Protein AF-A0A392NAD4-F1 (afdb_monomer_lite)

Sequence (64 aa):
MSEEEVLKGIIFPSISKIRDITKEVAAAVIEEAVEEDLAEGYHEMDARELRKLSPTRLIYCVGD

Radius of gyration: 14.92 Å; chains: 1; bounding box: 36×17×37 Å

Foldseek 3Di:
DDPVCVVVVNPDDDPVCVLVVCLLVQLVVLQVCLVVVNDQAADVGGSVNSPPDDSVRSSVSRPD

pLDDT: mean 86.98, std 8.83, range [49.28, 97.56]

Structure (mmCIF, N/CA/C/O backbone):
data_AF-A0A392NAD4-F1
#
_entry.id   AF-A0A392NAD4-F1
#
loop_
_atom_site.group_PDB
_atom_site.id
_atom_site.type_symbol
_atom_site.label_atom_id
_atom_site.label_alt_id
_atom_site.label_comp_id
_atom_site.label_asym_id
_atom_site.label_entity_id
_atom_site.label_seq_id
_atom_site.pdbx_PDB_ins_code
_atom_site.Cartn_x
_atom_site.Cartn_y
_atom_site.Cartn_z
_atom_site.occupancy
_atom_site.B_iso_or_equiv
_atom_site.auth_seq_id
_atom_site.auth_comp_id
_atom_site.auth_asym_id
_atom_site.auth_atom_id
_atom_site.pdbx_PDB_model_num
ATOM 1 N N . MET A 1 1 ? -8.107 -2.817 8.946 1.00 83.81 1 MET A N 1
ATOM 2 C CA . MET A 1 1 ? -8.896 -2.011 9.900 1.00 83.81 1 MET A CA 1
ATOM 3 C C . MET A 1 1 ? -10.346 -2.341 9.623 1.00 83.81 1 MET A C 1
ATOM 5 O O . MET A 1 1 ? -10.701 -2.339 8.451 1.00 83.81 1 MET A O 1
ATOM 9 N N . SER A 1 2 ? -11.125 -2.737 10.625 1.00 91.31 2 SER A N 1
ATOM 10 C CA . SER A 1 2 ? -12.533 -3.099 10.422 1.00 91.31 2 SER A CA 1
ATOM 11 C C . SER A 1 2 ? -13.462 -1.905 10.645 1.00 91.31 2 SER A C 1
ATOM 13 O O . SER A 1 2 ? -13.092 -0.935 11.310 1.00 91.31 2 SER A O 1
ATOM 15 N N . GLU A 1 3 ? -14.679 -1.972 10.108 1.00 94.38 3 GLU A N 1
ATOM 16 C CA . GLU A 1 3 ? -15.699 -0.938 10.319 1.00 94.38 3 GLU A CA 1
ATOM 17 C C . GLU A 1 3 ? -16.038 -0.771 11.810 1.00 94.38 3 GLU A C 1
ATOM 19 O O . GLU A 1 3 ? -16.214 0.349 12.292 1.00 94.38 3 GLU A O 1
ATOM 24 N N . GLU A 1 4 ? -16.043 -1.861 12.584 1.00 95.94 4 GLU A N 1
ATOM 25 C CA . GLU A 1 4 ? -16.300 -1.810 14.026 1.00 95.94 4 GLU A CA 1
ATOM 26 C C . GLU A 1 4 ? -15.194 -1.089 14.808 1.00 95.94 4 GLU A C 1
ATOM 28 O O . GLU A 1 4 ? -15.482 -0.463 15.830 1.00 95.94 4 GLU A O 1
ATOM 33 N N . GLU A 1 5 ? -13.933 -1.181 14.367 1.00 94.88 5 GLU A N 1
ATOM 34 C CA . GLU A 1 5 ? -12.821 -0.419 14.953 1.00 94.88 5 GLU A CA 1
ATOM 35 C C . GLU A 1 5 ? -13.039 1.087 14.727 1.00 94.88 5 GLU A C 1
ATOM 37 O O . GLU A 1 5 ? -12.930 1.878 15.669 1.00 94.88 5 GLU A O 1
ATOM 42 N N . VAL A 1 6 ? -13.455 1.474 13.516 1.00 95.88 6 VAL A N 1
ATOM 43 C CA . VAL A 1 6 ? -13.725 2.875 13.154 1.00 95.88 6 VAL A CA 1
ATOM 44 C C . VAL A 1 6 ? -14.887 3.452 13.964 1.00 95.88 6 VAL A C 1
ATOM 46 O O . VAL A 1 6 ? -14.764 4.548 14.510 1.00 95.88 6 VAL A O 1
ATOM 49 N N . LEU A 1 7 ? -15.985 2.705 14.128 1.00 97.56 7 LEU A N 1
ATOM 50 C CA . LEU A 1 7 ? -17.129 3.129 14.952 1.00 97.56 7 LEU A CA 1
ATOM 51 C C . LEU A 1 7 ? -16.759 3.346 16.431 1.00 97.56 7 LEU A C 1
ATOM 53 O O . LEU A 1 7 ? -17.423 4.111 17.128 1.00 97.56 7 LEU A O 1
ATOM 57 N N . LYS A 1 8 ? -15.685 2.708 16.911 1.00 96.31 8 LYS A N 1
ATOM 58 C CA . LYS A 1 8 ? -15.125 2.903 18.260 1.00 96.31 8 LYS A CA 1
ATOM 59 C C . LYS A 1 8 ? -14.112 4.054 18.336 1.00 96.31 8 LYS A C 1
ATOM 61 O O . LYS A 1 8 ? -13.495 4.245 19.381 1.00 96.31 8 LYS A O 1
ATOM 66 N N . GLY A 1 9 ? -13.930 4.811 17.254 1.00 96.81 9 GLY A N 1
ATOM 67 C CA . GLY A 1 9 ? -12.982 5.924 17.170 1.00 96.81 9 GLY A CA 1
ATOM 68 C C . GLY A 1 9 ? -11.539 5.503 16.881 1.00 96.81 9 GLY A C 1
ATOM 69 O O . GLY A 1 9 ? -10.636 6.334 16.971 1.00 96.81 9 GLY A O 1
ATOM 70 N N . ILE A 1 10 ? -11.293 4.236 16.529 1.00 95.94 10 ILE A N 1
ATOM 71 C CA . ILE A 1 10 ? -9.969 3.763 16.117 1.00 95.94 10 ILE A CA 1
ATOM 72 C C . ILE A 1 10 ? -9.820 4.038 14.618 1.00 95.94 10 ILE A C 1
ATOM 74 O O . ILE A 1 10 ? -10.277 3.267 13.781 1.00 95.94 10 ILE A O 1
ATOM 78 N N . ILE A 1 11 ? -9.188 5.165 14.290 1.00 94.94 11 ILE A N 1
ATOM 79 C CA . ILE A 1 11 ? -9.008 5.637 12.902 1.00 94.94 11 ILE A CA 1
ATOM 80 C C . ILE A 1 11 ? -7.662 5.243 12.284 1.00 94.94 11 ILE A C 1
ATOM 82 O O . ILE A 1 11 ? -7.440 5.457 11.096 1.00 94.94 11 ILE A O 1
ATOM 86 N N . PHE A 1 12 ? -6.771 4.655 13.084 1.00 94.69 12 PHE A N 1
ATOM 87 C CA . PHE A 1 12 ? -5.538 4.046 12.609 1.00 94.69 12 PHE A CA 1
ATOM 88 C C . PHE A 1 12 ? -5.426 2.619 13.138 1.00 94.69 12 PHE A C 1
ATOM 90 O O . PHE A 1 12 ? -5.749 2.364 14.302 1.00 94.69 12 PHE A O 1
ATOM 97 N N . PRO A 1 13 ? -4.939 1.681 12.315 1.00 92.25 13 PRO A N 1
ATOM 98 C CA . PRO A 1 13 ? -4.663 0.332 12.773 1.00 92.25 13 PRO A CA 1
ATOM 99 C C . PRO A 1 13 ? -3.573 0.328 13.853 1.00 92.25 13 PRO A C 1
ATOM 101 O O . PRO A 1 13 ? -2.732 1.222 13.937 1.00 92.25 13 PRO A O 1
ATOM 104 N N . SER A 1 14 ? -3.567 -0.721 14.675 1.00 93.12 14 SER A N 1
ATOM 105 C CA . SER A 1 14 ? -2.512 -0.938 15.668 1.00 93.12 14 SER A CA 1
ATOM 106 C C . SER A 1 14 ? -1.125 -0.961 15.016 1.00 93.12 14 SER A C 1
ATOM 108 O O . SER A 1 14 ? -0.936 -1.614 13.991 1.00 93.12 14 SER A O 1
ATOM 110 N N . ILE A 1 15 ? -0.132 -0.353 15.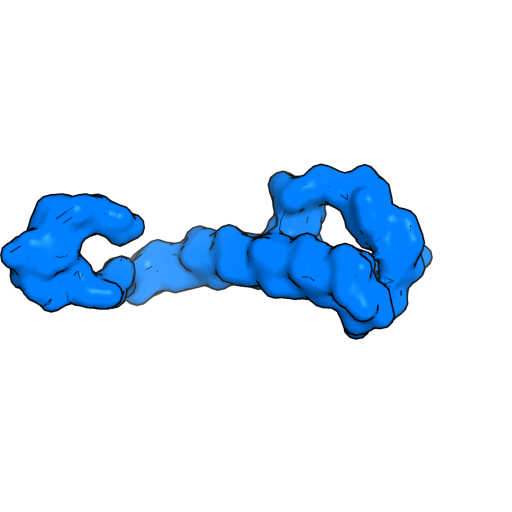676 1.00 94.44 15 ILE A N 1
ATOM 111 C CA . ILE A 1 15 ? 1.285 -0.378 15.263 1.00 94.44 15 ILE A CA 1
ATOM 112 C C . ILE A 1 15 ? 1.801 -1.816 15.100 1.00 94.44 15 ILE A C 1
ATOM 114 O O . ILE A 1 15 ? 2.676 -2.066 14.280 1.00 94.44 15 ILE A O 1
ATOM 118 N N . SER A 1 16 ? 1.227 -2.791 15.812 1.00 95.44 16 SER A N 1
ATOM 119 C CA . SER A 1 16 ? 1.561 -4.212 15.625 1.00 95.44 16 SER A CA 1
ATOM 120 C C . SER A 1 16 ? 1.375 -4.705 14.181 1.00 95.44 16 SER A C 1
ATOM 122 O O . SER A 1 16 ? 2.105 -5.593 13.753 1.00 95.44 16 SER A O 1
ATOM 124 N N . LYS A 1 17 ? 0.457 -4.097 13.416 1.00 93.06 17 LYS A N 1
ATOM 125 C CA . LYS A 1 17 ? 0.168 -4.417 12.009 1.00 93.06 17 LYS A CA 1
ATOM 126 C C . LYS A 1 17 ? 1.029 -3.626 11.016 1.00 93.06 17 LYS A C 1
ATOM 128 O O . LYS A 1 17 ? 0.844 -3.783 9.814 1.00 93.06 17 LYS A O 1
ATOM 133 N N . ILE A 1 18 ? 1.950 -2.768 11.478 1.00 94.19 18 ILE A N 1
ATOM 134 C CA . ILE A 1 18 ? 2.659 -1.814 10.608 1.00 94.19 18 ILE A CA 1
ATOM 135 C C . ILE A 1 18 ? 3.384 -2.500 9.451 1.00 94.19 18 ILE A C 1
ATOM 137 O O . ILE A 1 18 ? 3.282 -2.041 8.325 1.00 94.19 18 ILE A O 1
ATOM 141 N N . ARG A 1 19 ? 4.051 -3.635 9.695 1.00 91.06 19 ARG A N 1
ATOM 142 C CA . ARG A 1 19 ? 4.800 -4.356 8.654 1.00 91.06 19 ARG A CA 1
ATOM 143 C C . ARG A 1 19 ? 3.894 -4.924 7.567 1.00 91.06 19 ARG A C 1
ATOM 145 O O . ARG A 1 19 ? 4.267 -4.888 6.400 1.00 91.06 19 ARG A O 1
ATOM 152 N N . ASP A 1 20 ? 2.731 -5.436 7.950 1.00 89.81 20 ASP A N 1
ATOM 153 C CA . ASP A 1 20 ? 1.771 -5.999 7.002 1.00 89.81 20 ASP A CA 1
ATOM 154 C C . ASP A 1 20 ? 1.146 -4.880 6.161 1.00 89.81 20 ASP A C 1
ATOM 156 O O . ASP A 1 20 ? 1.110 -4.971 4.939 1.00 89.81 20 ASP A O 1
ATOM 160 N N . ILE A 1 21 ? 0.791 -3.761 6.802 1.00 91.38 21 ILE A N 1
ATOM 161 C CA . ILE A 1 21 ? 0.276 -2.567 6.116 1.00 91.38 21 ILE A CA 1
ATOM 162 C C . ILE A 1 21 ? 1.322 -1.987 5.163 1.00 91.38 21 ILE A C 1
ATOM 164 O O . ILE A 1 21 ? 0.995 -1.645 4.033 1.00 91.38 21 ILE A O 1
ATOM 168 N N . THR A 1 22 ? 2.586 -1.886 5.585 1.00 91.94 22 THR A N 1
ATOM 169 C CA . THR A 1 22 ? 3.661 -1.373 4.728 1.00 91.94 22 THR A CA 1
ATOM 170 C C . THR A 1 22 ? 3.829 -2.224 3.474 1.00 91.94 22 THR A C 1
ATOM 172 O O . THR A 1 22 ? 4.045 -1.658 2.411 1.00 91.94 22 THR A O 1
ATOM 175 N N . LYS A 1 23 ? 3.688 -3.553 3.560 1.00 89.50 23 LYS A N 1
ATOM 176 C CA . LYS A 1 23 ? 3.751 -4.432 2.382 1.00 89.50 23 LYS A CA 1
ATOM 177 C C . LYS A 1 23 ? 2.620 -4.161 1.395 1.00 89.50 23 LYS A C 1
ATOM 179 O O . LYS A 1 23 ? 2.880 -4.062 0.202 1.00 89.50 23 LYS A O 1
ATOM 184 N N . GLU A 1 24 ? 1.390 -4.035 1.890 1.00 89.44 24 GLU A N 1
ATOM 185 C CA . GLU A 1 24 ? 0.220 -3.745 1.052 1.00 89.44 24 GLU A CA 1
ATOM 186 C C . GLU A 1 24 ? 0.336 -2.368 0.387 1.00 89.44 24 GLU A C 1
ATOM 188 O O . GLU A 1 24 ? 0.178 -2.251 -0.826 1.00 89.44 24 GLU A O 1
ATOM 193 N N . VAL A 1 25 ? 0.685 -1.336 1.163 1.00 92.12 25 VAL A N 1
ATOM 194 C CA . VAL A 1 25 ? 0.869 0.030 0.652 1.00 92.12 25 VAL A CA 1
ATOM 195 C C . VAL A 1 25 ? 2.003 0.083 -0.367 1.00 92.12 25 VAL A C 1
ATOM 197 O O . VAL A 1 25 ? 1.842 0.677 -1.426 1.00 92.12 25 VAL A O 1
ATOM 200 N N . ALA A 1 26 ? 3.143 -0.542 -0.078 1.00 90.38 26 ALA A N 1
ATOM 201 C CA . ALA A 1 26 ? 4.284 -0.520 -0.981 1.00 90.38 26 ALA A CA 1
ATOM 202 C C . ALA A 1 26 ? 4.003 -1.265 -2.293 1.00 90.38 26 ALA A C 1
ATOM 204 O O . ALA A 1 26 ? 4.395 -0.774 -3.346 1.00 90.38 26 ALA A O 1
ATOM 205 N N . ALA A 1 27 ? 3.286 -2.393 -2.258 1.00 88.25 27 ALA A N 1
ATOM 206 C CA . ALA A 1 27 ? 2.875 -3.085 -3.478 1.00 88.25 27 ALA A CA 1
ATOM 207 C C . ALA A 1 27 ? 1.998 -2.193 -4.370 1.00 88.25 27 ALA A C 1
ATOM 209 O O . ALA A 1 27 ? 2.280 -2.089 -5.559 1.00 88.25 27 ALA A O 1
ATOM 210 N N . ALA A 1 28 ? 1.013 -1.498 -3.789 1.00 91.06 28 ALA A N 1
ATOM 211 C CA . ALA A 1 28 ? 0.156 -0.568 -4.526 1.00 91.06 28 ALA A CA 1
ATOM 212 C C . ALA A 1 28 ? 0.938 0.630 -5.098 1.00 91.06 28 ALA A C 1
ATOM 214 O O . ALA A 1 28 ? 0.717 1.032 -6.234 1.00 91.06 28 ALA A O 1
ATOM 215 N N . VAL A 1 29 ? 1.892 1.182 -4.339 1.00 92.50 29 VAL A N 1
ATOM 216 C CA . VAL A 1 29 ? 2.753 2.277 -4.821 1.00 92.50 29 VAL A CA 1
ATOM 217 C C . VAL A 1 29 ? 3.639 1.824 -5.983 1.00 92.50 29 VAL A C 1
ATOM 219 O O . VAL A 1 29 ? 3.810 2.571 -6.942 1.00 92.50 29 VAL A O 1
ATOM 222 N N . ILE A 1 30 ? 4.210 0.617 -5.911 1.00 89.50 30 ILE A N 1
ATOM 223 C CA . ILE A 1 30 ? 5.040 0.073 -6.992 1.00 89.50 30 ILE A CA 1
ATOM 224 C C . ILE A 1 30 ? 4.187 -0.213 -8.228 1.00 89.50 30 ILE A C 1
ATOM 226 O O . ILE A 1 30 ? 4.628 0.092 -9.330 1.00 89.50 30 ILE A O 1
ATOM 230 N N . GLU A 1 31 ? 2.990 -0.774 -8.056 1.00 89.38 31 GLU A N 1
ATOM 231 C CA . GLU A 1 31 ? 2.043 -1.012 -9.150 1.00 89.38 31 GLU A CA 1
ATOM 232 C C . GLU A 1 31 ? 1.757 0.288 -9.912 1.00 89.38 31 GLU A C 1
ATOM 234 O O . GLU A 1 31 ? 2.020 0.353 -11.112 1.00 89.38 31 GLU A O 1
ATOM 239 N N . GLU A 1 32 ? 1.375 1.352 -9.203 1.00 92.50 32 GLU A N 1
ATOM 240 C CA . GLU A 1 32 ? 1.113 2.661 -9.810 1.00 92.50 32 GLU A CA 1
ATOM 241 C C . GLU A 1 32 ? 2.367 3.251 -10.477 1.00 92.50 32 GLU A C 1
ATOM 243 O O . GLU A 1 32 ? 2.326 3.688 -11.623 1.00 92.50 32 GLU A O 1
ATOM 248 N N . ALA A 1 33 ? 3.526 3.206 -9.810 1.00 91.56 33 ALA A N 1
ATOM 249 C CA . ALA A 1 33 ? 4.772 3.722 -10.378 1.00 91.56 33 ALA A CA 1
ATOM 250 C C . ALA A 1 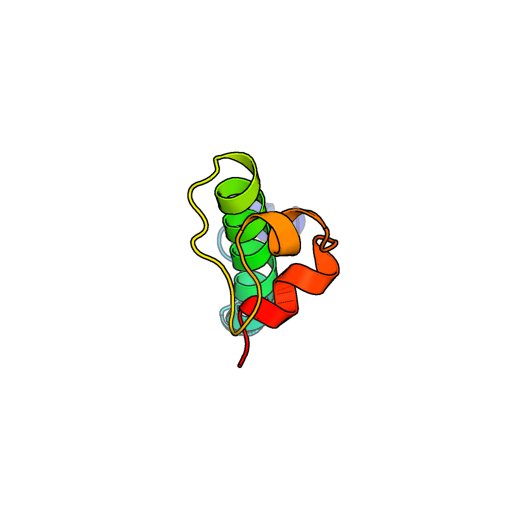33 ? 5.184 2.974 -11.658 1.00 91.56 33 ALA A C 1
ATOM 252 O O . ALA A 1 33 ? 5.790 3.548 -12.561 1.00 91.56 33 ALA A O 1
ATOM 253 N N . VAL A 1 34 ? 4.872 1.683 -11.747 1.00 87.75 34 VAL A N 1
ATOM 254 C CA . VAL A 1 34 ? 5.127 0.856 -12.925 1.00 87.75 34 VAL A CA 1
ATOM 255 C C . VAL A 1 34 ? 4.137 1.182 -14.057 1.00 8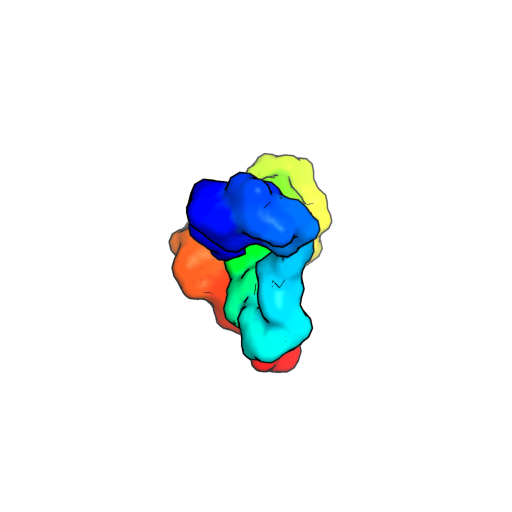7.75 34 VAL A C 1
ATOM 257 O O . VAL A 1 34 ? 4.544 1.236 -15.228 1.00 87.75 34 VAL A O 1
ATOM 260 N N . GLU A 1 35 ? 2.862 1.417 -13.740 1.00 89.12 35 GLU A N 1
ATOM 261 C CA . GLU A 1 35 ? 1.843 1.864 -14.702 1.00 89.12 35 GLU A CA 1
ATOM 262 C C . GLU A 1 35 ? 2.161 3.253 -15.271 1.00 89.12 35 GLU A C 1
ATOM 264 O O . GLU A 1 35 ? 2.131 3.433 -16.490 1.00 89.12 35 GLU A O 1
ATOM 269 N N . GLU A 1 36 ? 2.577 4.192 -14.420 1.00 92.06 36 GLU A N 1
ATOM 270 C CA . GLU A 1 36 ? 2.935 5.564 -14.802 1.00 92.06 36 GLU A CA 1
ATOM 271 C C . GLU A 1 36 ? 4.350 5.707 -15.405 1.00 92.06 36 GLU A C 1
ATOM 273 O O . GLU A 1 36 ? 4.769 6.813 -15.742 1.00 92.06 36 GLU A O 1
ATOM 278 N N . ASP A 1 37 ? 5.089 4.603 -15.583 1.00 87.75 37 ASP A N 1
ATOM 279 C CA . ASP A 1 37 ? 6.470 4.592 -16.112 1.00 87.75 37 ASP A CA 1
ATOM 280 C C . ASP A 1 37 ? 7.476 5.380 -15.243 1.00 87.75 37 ASP A C 1
ATOM 282 O O . ASP A 1 37 ? 8.502 5.857 -15.724 1.00 87.75 37 ASP A O 1
ATOM 286 N N . LEU A 1 38 ? 7.182 5.512 -13.946 1.00 91.69 38 LEU A N 1
ATOM 287 C CA . LEU A 1 38 ? 8.013 6.176 -12.938 1.00 91.69 38 LEU A CA 1
ATOM 288 C C . LEU A 1 38 ? 8.971 5.215 -12.218 1.00 91.69 38 LEU A C 1
ATOM 290 O O . LEU A 1 38 ? 9.940 5.657 -11.604 1.00 91.69 38 LEU A O 1
ATOM 294 N N . ALA A 1 39 ? 8.699 3.910 -12.253 1.00 90.44 39 ALA A N 1
ATOM 295 C CA . ALA A 1 39 ? 9.546 2.902 -11.625 1.00 90.44 39 ALA A CA 1
ATOM 296 C C . ALA A 1 39 ? 10.849 2.689 -12.413 1.00 90.44 39 ALA A C 1
ATOM 298 O O . ALA A 1 39 ? 10.821 2.406 -13.607 1.00 90.44 39 ALA A O 1
ATOM 299 N N . GLU A 1 40 ? 11.996 2.751 -11.734 1.00 87.81 40 GLU A N 1
ATOM 300 C CA . GLU A 1 40 ? 13.312 2.571 -12.369 1.00 87.81 40 GLU A CA 1
ATOM 301 C C . GLU A 1 40 ? 13.668 1.092 -12.624 1.00 87.81 40 GLU A C 1
ATOM 303 O O . GLU A 1 40 ? 14.437 0.787 -13.535 1.00 87.81 40 GLU A O 1
ATOM 308 N N . GLY A 1 41 ? 13.101 0.165 -11.847 1.00 86.00 41 GLY A N 1
ATOM 309 C CA . GLY A 1 41 ? 13.469 -1.253 -11.857 1.00 86.00 41 GLY A CA 1
ATOM 310 C C . GLY A 1 41 ? 13.706 -1.803 -10.450 1.00 86.00 41 GLY A C 1
ATOM 311 O O . GLY A 1 41 ? 13.529 -1.103 -9.454 1.00 86.00 41 GLY A O 1
ATOM 312 N N . TYR A 1 42 ? 14.094 -3.073 -10.361 1.00 84.44 42 TYR A N 1
ATOM 313 C CA . TYR A 1 42 ? 14.458 -3.735 -9.106 1.00 84.44 42 TYR A CA 1
ATOM 314 C C . TYR A 1 42 ? 15.528 -4.807 -9.354 1.00 84.44 42 TYR A C 1
ATOM 316 O O . TYR A 1 42 ? 15.309 -5.739 -10.126 1.00 84.44 42 TYR A O 1
ATOM 324 N N . HIS A 1 43 ? 16.682 -4.702 -8.687 1.00 85.81 43 HIS A N 1
ATOM 325 C CA . HIS A 1 43 ? 17.867 -5.527 -8.971 1.00 85.81 43 HIS A CA 1
ATOM 326 C C . HIS A 1 43 ? 18.235 -5.534 -10.468 1.00 85.81 43 HIS A C 1
ATOM 328 O O . HIS A 1 43 ? 18.524 -4.484 -11.032 1.00 85.81 43 HIS A O 1
ATOM 334 N N . GLU A 1 44 ? 18.262 -6.709 -11.099 1.00 86.00 44 GLU A N 1
ATOM 335 C CA . GLU A 1 44 ? 18.559 -6.886 -12.523 1.00 86.00 44 GLU A CA 1
ATOM 336 C C . GLU A 1 44 ? 17.315 -6.701 -13.406 1.00 86.00 44 GLU A C 1
ATOM 338 O O . GLU A 1 44 ? 17.426 -6.808 -14.623 1.00 86.00 44 GLU A O 1
ATOM 343 N N . MET A 1 45 ? 16.143 -6.438 -12.809 1.00 87.75 45 MET A N 1
ATOM 344 C CA . MET A 1 45 ? 14.891 -6.241 -13.534 1.00 87.75 45 MET A CA 1
ATOM 345 C C . MET A 1 45 ? 14.697 -4.781 -13.917 1.00 87.75 45 MET A C 1
ATOM 347 O O . MET A 1 45 ? 14.724 -3.898 -13.056 1.00 87.75 45 MET A O 1
ATOM 351 N N . ASP A 1 46 ? 14.398 -4.536 -15.188 1.00 85.62 46 ASP A N 1
ATOM 352 C CA . ASP A 1 46 ? 13.980 -3.213 -15.648 1.00 85.62 46 ASP A CA 1
ATOM 353 C C . ASP A 1 46 ? 12.480 -2.938 -15.386 1.00 85.62 46 ASP A C 1
ATOM 355 O O . ASP A 1 46 ? 11.696 -3.816 -15.004 1.00 85.62 46 ASP A O 1
ATOM 359 N N . ALA A 1 47 ? 12.049 -1.695 -15.613 1.00 82.50 47 ALA A N 1
ATOM 360 C CA . ALA A 1 47 ? 10.655 -1.270 -15.451 1.00 82.50 47 ALA A CA 1
ATOM 361 C C . ALA A 1 47 ? 9.644 -2.108 -16.267 1.00 82.50 47 ALA A C 1
ATOM 363 O O . ALA A 1 47 ? 8.499 -2.315 -15.859 1.00 82.50 47 ALA A O 1
ATOM 364 N N . ARG A 1 48 ? 10.053 -2.633 -17.428 1.00 84.44 48 ARG A N 1
ATOM 365 C CA . ARG A 1 48 ? 9.197 -3.446 -18.308 1.00 84.44 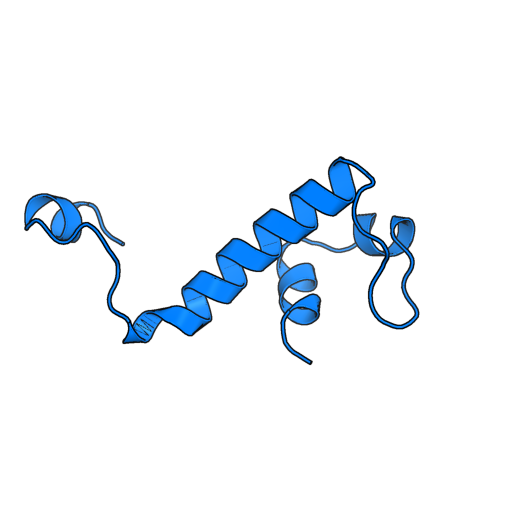48 ARG A CA 1
ATOM 366 C C . ARG A 1 48 ? 9.076 -4.875 -17.800 1.00 84.44 48 ARG A C 1
ATOM 368 O O . ARG A 1 48 ? 8.070 -5.535 -18.059 1.00 84.44 48 ARG A O 1
ATOM 375 N N . GLU A 1 49 ? 10.097 -5.374 -17.120 1.00 84.88 49 GLU A N 1
ATOM 376 C CA . GLU A 1 49 ? 10.070 -6.658 -16.433 1.00 84.88 49 GLU A CA 1
ATOM 377 C C . GLU A 1 49 ? 9.237 -6.587 -15.154 1.00 84.88 49 GLU A C 1
ATOM 379 O O . GLU A 1 49 ? 8.478 -7.521 -14.886 1.00 84.88 49 GLU A O 1
ATOM 384 N N . LEU A 1 50 ? 9.273 -5.456 -14.439 1.00 84.94 50 LEU A N 1
ATOM 385 C CA . LEU A 1 50 ? 8.372 -5.188 -13.315 1.00 84.94 50 LEU A CA 1
ATOM 386 C C . LEU A 1 50 ? 6.893 -5.219 -13.732 1.00 84.94 50 LEU A C 1
ATOM 388 O O . LEU A 1 50 ? 6.093 -5.841 -13.040 1.00 84.94 50 LEU A O 1
ATOM 392 N N . ARG A 1 51 ? 6.533 -4.674 -14.907 1.00 83.25 51 ARG A N 1
ATOM 393 C CA . ARG A 1 51 ? 5.156 -4.739 -15.461 1.00 83.25 51 ARG A CA 1
ATOM 394 C C . ARG A 1 51 ? 4.592 -6.150 -15.613 1.00 83.25 51 ARG A C 1
ATOM 396 O O . ARG A 1 51 ? 3.384 -6.322 -15.721 1.00 83.25 51 ARG A O 1
ATOM 403 N N . LYS A 1 52 ? 5.453 -7.165 -15.696 1.00 85.50 52 LYS A N 1
ATOM 404 C CA . LYS A 1 52 ? 5.036 -8.564 -15.878 1.00 85.50 52 LYS A CA 1
ATOM 405 C C . LYS A 1 52 ? 4.804 -9.280 -14.548 1.00 85.50 52 LYS A C 1
ATOM 407 O O . LYS A 1 52 ? 4.374 -10.434 -14.551 1.00 85.50 52 LYS A O 1
ATOM 412 N N . LEU A 1 53 ? 5.135 -8.644 -13.425 1.00 83.44 53 LEU A N 1
ATOM 413 C CA . LEU A 1 53 ? 4.924 -9.202 -12.099 1.00 83.44 53 LEU A CA 1
ATOM 414 C C . LEU A 1 53 ? 3.467 -9.035 -11.675 1.00 83.44 53 LEU A C 1
ATOM 416 O O . LEU A 1 53 ? 2.823 -8.036 -11.968 1.00 83.44 53 LEU A O 1
ATOM 420 N N . SER A 1 54 ? 2.949 -10.026 -10.952 1.00 75.69 54 SER A N 1
ATOM 421 C CA . SER A 1 54 ? 1.672 -9.870 -10.264 1.00 75.69 54 SER A CA 1
ATOM 422 C C . SER A 1 54 ? 1.836 -8.968 -9.031 1.00 75.69 54 SER A C 1
ATOM 424 O O . SER A 1 54 ? 2.921 -8.963 -8.438 1.00 75.69 54 SER A O 1
ATOM 426 N N . PRO A 1 55 ? 0.767 -8.301 -8.556 1.00 69.50 55 PRO A N 1
ATOM 427 C CA . PRO A 1 55 ? 0.812 -7.479 -7.341 1.00 69.50 55 PRO A CA 1
ATOM 428 C C . PRO A 1 55 ? 1.352 -8.232 -6.116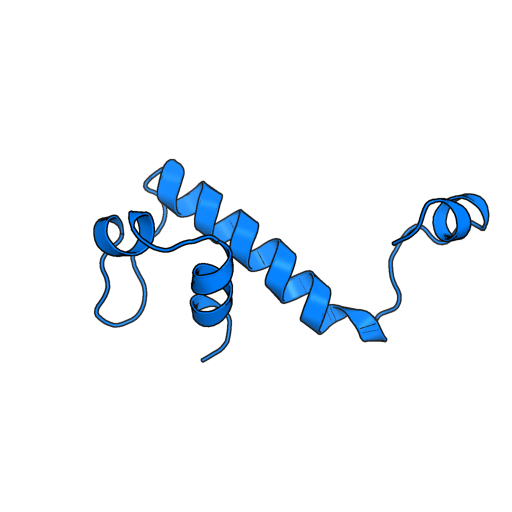 1.00 69.50 55 PRO A C 1
ATOM 430 O O . PRO A 1 55 ? 2.159 -7.716 -5.350 1.00 69.50 55 PRO A O 1
ATOM 433 N N . THR A 1 56 ? 1.009 -9.519 -5.974 1.00 72.69 56 THR A N 1
ATOM 434 C CA . THR A 1 56 ? 1.557 -10.393 -4.921 1.00 72.69 56 THR A CA 1
ATOM 435 C C . THR A 1 56 ? 3.078 -10.524 -4.997 1.00 72.69 56 THR A C 1
ATOM 437 O O . THR A 1 56 ? 3.740 -10.686 -3.975 1.00 72.69 56 THR A O 1
ATOM 440 N N . ARG A 1 57 ? 3.643 -10.477 -6.206 1.00 74.50 57 ARG A N 1
ATOM 441 C CA . ARG A 1 57 ? 5.080 -10.614 -6.432 1.00 74.50 57 ARG A CA 1
ATOM 442 C C . ARG A 1 57 ? 5.823 -9.288 -6.245 1.00 74.50 57 ARG A C 1
ATOM 444 O O . ARG A 1 57 ? 6.979 -9.329 -5.839 1.00 74.50 57 ARG A O 1
ATOM 451 N N . LEU A 1 58 ? 5.149 -8.146 -6.424 1.00 77.88 58 LEU A N 1
ATOM 452 C CA . LEU A 1 58 ? 5.686 -6.813 -6.105 1.00 77.88 58 LEU A CA 1
ATOM 453 C C . LEU A 1 58 ? 5.994 -6.643 -4.611 1.00 77.88 58 LEU A C 1
ATOM 455 O O . LEU A 1 58 ? 6.910 -5.911 -4.256 1.00 77.88 58 LEU A O 1
ATOM 459 N N . ILE A 1 59 ? 5.305 -7.380 -3.731 1.00 76.00 59 ILE A N 1
ATOM 460 C CA . ILE A 1 59 ? 5.575 -7.372 -2.282 1.00 76.00 59 ILE A CA 1
ATOM 461 C C . ILE A 1 59 ? 7.025 -7.789 -1.971 1.00 76.00 59 ILE A C 1
ATOM 463 O O . ILE A 1 59 ? 7.607 -7.308 -0.999 1.00 76.00 59 ILE A O 1
ATOM 467 N N . TYR A 1 60 ? 7.629 -8.661 -2.787 1.00 77.25 60 TYR A N 1
ATOM 468 C CA . TYR A 1 60 ? 9.022 -9.082 -2.596 1.00 77.25 60 TYR A CA 1
ATOM 469 C C . TYR A 1 60 ? 10.028 -7.981 -2.950 1.00 77.25 60 TYR A C 1
ATOM 471 O O . TYR A 1 60 ? 11.107 -7.961 -2.375 1.00 77.25 60 TYR A O 1
ATOM 479 N N . CYS A 1 61 ? 9.660 -7.012 -3.794 1.00 74.12 61 CYS A N 1
ATOM 480 C CA . CYS A 1 61 ? 10.519 -5.872 -4.134 1.00 74.12 61 CYS A CA 1
ATOM 481 C C . CYS A 1 61 ? 10.702 -4.877 -2.972 1.00 74.12 61 CYS A C 1
ATOM 483 O O . CYS A 1 61 ? 11.513 -3.961 -3.059 1.00 74.12 61 CYS A O 1
ATOM 485 N N . VAL A 1 62 ? 9.936 -5.037 -1.889 1.00 70.44 62 VAL A N 1
ATOM 486 C CA . VAL A 1 62 ? 9.907 -4.133 -0.728 1.00 70.44 62 VAL A CA 1
ATOM 487 C C . VAL A 1 62 ? 10.823 -4.630 0.405 1.00 70.44 62 VAL A C 1
ATOM 489 O O . VAL A 1 62 ? 11.021 -3.919 1.388 1.00 70.44 62 VAL A O 1
ATOM 492 N N . GLY A 1 63 ? 11.330 -5.867 0.327 1.00 62.81 63 GLY A N 1
ATOM 493 C CA . GLY A 1 63 ? 11.751 -6.625 1.512 1.00 62.81 63 GLY A CA 1
ATOM 494 C C . GLY A 1 63 ? 13.149 -7.242 1.533 1.00 62.81 63 GLY A C 1
ATOM 495 O O . GLY A 1 63 ? 13.420 -7.921 2.524 1.00 62.81 63 GLY A O 1
ATOM 496 N N . ASP A 1 64 ? 13.998 -7.016 0.528 1.00 49.28 64 ASP A N 1
ATOM 497 C CA . ASP A 1 64 ? 15.428 -7.384 0.571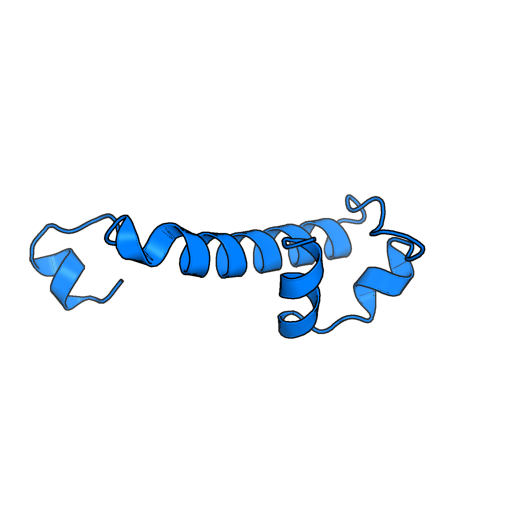 1.00 49.28 64 ASP A CA 1
ATOM 498 C C . ASP A 1 64 ? 16.326 -6.151 0.749 1.00 49.28 64 ASP A C 1
ATOM 500 O O . ASP A 1 64 ? 16.073 -5.126 0.072 1.00 49.28 64 ASP A O 1
#

Organism: NCBI:txid97028

Secondary structure (DSSP, 8-state):
--HHHHHTT--S--GGGHHHHHHHHHHHHHHHHHHTT---EETTEEHHHHTTS-HHHHGGGG--